Protein AF-A0AAE4U916-F1 (afdb_monomer_lite)

Radius of gyration: 20.16 Å; chains: 1; bounding box: 39×17×61 Å

Structure (mmCIF, N/CA/C/O backbone):
data_AF-A0AAE4U916-F1
#
_entry.id   AF-A0AAE4U916-F1
#
loop_
_atom_site.group_PDB
_atom_site.id
_atom_site.type_symbol
_atom_site.label_atom_id
_atom_site.label_alt_id
_atom_site.label_comp_id
_atom_site.label_asym_id
_atom_site.label_entity_id
_atom_site.label_seq_id
_atom_site.pdbx_PDB_ins_code
_atom_site.Cartn_x
_atom_site.Cartn_y
_atom_site.Cartn_z
_atom_site.occupancy
_atom_site.B_iso_or_equiv
_atom_site.auth_seq_id
_atom_site.auth_comp_id
_atom_site.auth_asym_id
_atom_site.auth_atom_id
_atom_site.pdbx_PDB_model_num
ATOM 1 N N . MET A 1 1 ? -17.317 1.126 18.613 1.00 53.72 1 MET A N 1
ATOM 2 C CA . MET A 1 1 ? -17.119 0.106 17.562 1.00 53.72 1 MET A CA 1
ATOM 3 C C . MET A 1 1 ? -15.778 0.392 16.918 1.00 53.72 1 MET A C 1
ATOM 5 O O . MET A 1 1 ? -15.600 1.500 16.425 1.00 53.72 1 MET A O 1
ATOM 9 N N . VAL A 1 2 ? -14.811 -0.517 17.022 1.00 63.91 2 VAL A N 1
ATOM 10 C CA . VAL A 1 2 ? -13.482 -0.272 16.454 1.00 63.91 2 VAL A CA 1
ATOM 11 C C . VAL A 1 2 ? -13.532 -0.624 14.974 1.00 63.91 2 VAL A C 1
ATOM 13 O O . VAL A 1 2 ? -13.892 -1.744 14.616 1.00 63.91 2 VAL A O 1
ATOM 16 N N . LYS A 1 3 ? -13.274 0.356 14.105 1.00 79.19 3 LYS A N 1
ATOM 17 C CA . LYS A 1 3 ? -13.317 0.151 12.657 1.00 79.19 3 LYS A CA 1
ATOM 18 C C . LYS A 1 3 ? -12.032 -0.559 12.246 1.00 79.19 3 LYS A C 1
ATOM 20 O O . LYS A 1 3 ? -10.978 0.068 12.172 1.00 79.19 3 LYS A O 1
ATOM 25 N N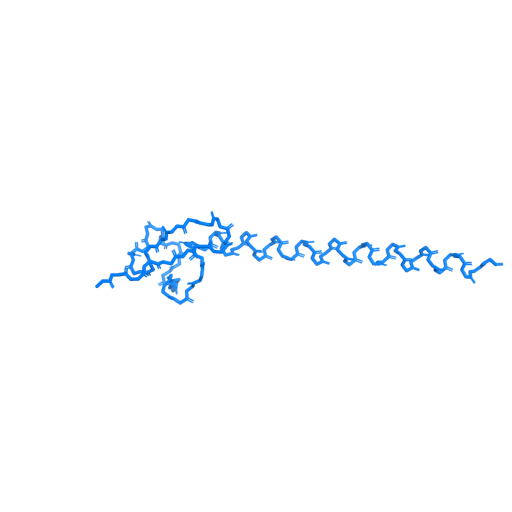 . THR A 1 4 ? -12.126 -1.866 12.036 1.00 85.62 4 THR A N 1
ATOM 26 C CA . THR A 1 4 ? -11.020 -2.660 11.509 1.00 85.62 4 THR A CA 1
ATOM 27 C C . THR A 1 4 ? -10.682 -2.214 10.085 1.00 85.62 4 THR A C 1
ATOM 29 O O . THR A 1 4 ? -11.538 -1.730 9.338 1.00 85.62 4 THR A O 1
ATOM 32 N N . LYS A 1 5 ? -9.406 -2.335 9.724 1.00 88.12 5 LYS A N 1
ATOM 33 C CA . LYS A 1 5 ? -8.867 -2.025 8.396 1.00 88.12 5 LYS A CA 1
ATOM 34 C C . LYS A 1 5 ? -8.286 -3.291 7.776 1.00 88.12 5 LYS A C 1
ATOM 36 O O . LYS A 1 5 ? -7.893 -4.204 8.492 1.00 88.12 5 LYS A O 1
ATOM 41 N N . THR A 1 6 ? -8.198 -3.329 6.452 1.00 90.75 6 THR A N 1
ATOM 42 C CA . THR A 1 6 ? -7.563 -4.429 5.713 1.00 90.75 6 THR A CA 1
ATOM 43 C C . THR A 1 6 ? -6.218 -3.955 5.183 1.00 90.75 6 THR A C 1
ATOM 45 O O . THR A 1 6 ? -6.150 -2.903 4.550 1.00 90.75 6 THR A O 1
ATOM 48 N N . CYS A 1 7 ? -5.152 -4.703 5.465 1.00 90.50 7 CYS A N 1
ATOM 49 C CA . CYS A 1 7 ? -3.805 -4.373 5.010 1.00 90.50 7 CYS A CA 1
ATOM 50 C C . CYS A 1 7 ? -3.698 -4.516 3.488 1.00 90.50 7 CYS A C 1
ATOM 52 O O . CYS A 1 7 ? -4.025 -5.574 2.952 1.00 90.50 7 CYS A O 1
ATOM 54 N N . VAL A 1 8 ? -3.191 -3.489 2.799 1.00 90.06 8 VAL A N 1
ATOM 55 C CA . VAL A 1 8 ? -3.046 -3.530 1.331 1.00 90.06 8 VAL A CA 1
ATOM 56 C C . VAL A 1 8 ? -1.956 -4.505 0.864 1.00 90.06 8 VAL A C 1
ATOM 58 O O . VAL A 1 8 ? -2.040 -5.028 -0.240 1.00 90.06 8 VAL A O 1
ATOM 61 N N . HIS A 1 9 ? -0.950 -4.779 1.705 1.00 90.44 9 HIS A N 1
ATOM 62 C CA . HIS A 1 9 ? 0.145 -5.687 1.358 1.00 90.44 9 HIS A CA 1
ATOM 63 C C . HIS A 1 9 ? -0.233 -7.162 1.550 1.00 90.44 9 HIS A C 1
ATOM 65 O O . HIS A 1 9 ? -0.045 -7.967 0.646 1.00 90.44 9 HIS A O 1
ATOM 71 N N . CYS A 1 10 ? -0.764 -7.529 2.725 1.00 88.94 10 CYS A N 1
ATOM 72 C CA . CYS A 1 10 ? -0.995 -8.932 3.097 1.00 88.94 10 CYS A CA 1
ATOM 73 C C . CYS A 1 10 ? -2.474 -9.351 3.138 1.00 88.94 10 CYS A C 1
ATOM 75 O O . CYS A 1 10 ? -2.768 -10.521 3.363 1.00 88.94 10 CYS A O 1
ATOM 77 N N . GLY A 1 11 ? -3.417 -8.417 2.975 1.00 90.44 11 GLY A N 1
ATOM 78 C CA . GLY A 1 11 ? -4.857 -8.699 2.994 1.00 90.44 11 GLY A CA 1
ATOM 79 C C . GLY A 1 11 ? -5.442 -9.028 4.373 1.00 90.44 11 GLY A C 1
ATOM 80 O O . GLY A 1 11 ? -6.648 -9.234 4.490 1.00 90.44 11 GLY A O 1
ATOM 81 N N . HIS A 1 12 ? -4.630 -9.062 5.431 1.00 90.25 12 HIS A N 1
ATOM 82 C CA . HIS A 1 12 ? -5.111 -9.334 6.783 1.00 90.25 12 HIS A CA 1
ATOM 83 C C . HIS A 1 12 ? -5.892 -8.146 7.361 1.00 90.25 12 HIS A C 1
ATOM 85 O O . HIS A 1 12 ? -5.513 -6.982 7.191 1.00 90.25 12 HIS A O 1
ATOM 91 N N . THR A 1 13 ? -6.971 -8.444 8.083 1.00 90.50 13 THR A N 1
ATOM 92 C CA . THR A 1 13 ? -7.767 -7.454 8.810 1.00 90.50 13 THR A CA 1
ATOM 93 C C . THR A 1 13 ? -7.144 -7.160 10.170 1.00 90.50 13 THR A C 1
ATOM 95 O O . THR A 1 13 ? -7.011 -8.060 10.990 1.00 90.50 13 THR A O 1
ATOM 98 N N . PHE A 1 14 ? -6.811 -5.900 10.437 1.00 84.56 14 PHE A N 1
ATOM 99 C CA . PHE A 1 14 ? -6.181 -5.461 11.679 1.00 84.56 14 PHE A CA 1
ATOM 100 C C . PHE A 1 14 ? -6.979 -4.344 12.357 1.00 84.56 14 PHE A C 1
ATOM 102 O O . PHE A 1 14 ? -7.743 -3.610 11.722 1.00 84.56 14 PHE A O 1
ATOM 109 N N . ASP A 1 15 ? -6.800 -4.222 13.670 1.00 85.56 15 ASP A N 1
ATOM 110 C CA . ASP A 1 15 ? -7.327 -3.107 14.445 1.00 85.56 15 ASP A CA 1
ATOM 111 C C . ASP A 1 15 ? -6.298 -1.959 14.448 1.00 85.56 15 ASP A C 1
ATOM 113 O O . ASP A 1 15 ? -5.213 -2.118 15.009 1.00 85.56 15 ASP A O 1
ATOM 117 N N . PRO A 1 16 ? -6.611 -0.800 13.841 1.00 78.06 16 PRO A N 1
ATOM 118 C CA . PRO A 1 16 ? -5.697 0.339 13.803 1.00 78.06 16 PRO A CA 1
ATOM 119 C C . PRO A 1 16 ? -5.476 1.030 15.157 1.00 78.06 16 PRO A C 1
ATOM 121 O O . PRO A 1 16 ? -4.541 1.817 15.293 1.00 78.06 16 PRO A O 1
ATOM 124 N N . ASN A 1 17 ? -6.355 0.790 16.129 1.00 76.94 17 ASN A N 1
ATOM 125 C CA . ASN A 1 17 ? -6.257 1.315 17.489 1.00 76.94 17 ASN A CA 1
ATOM 126 C C . ASN A 1 17 ? -5.701 0.269 18.459 1.00 76.94 17 ASN A C 1
ATOM 128 O O . ASN A 1 17 ? -5.474 0.585 19.630 1.00 76.94 17 ASN A O 1
ATOM 132 N N . ALA A 1 18 ? -5.487 -0.972 18.004 1.00 73.12 18 ALA A N 1
ATOM 133 C CA . ALA A 1 18 ? -4.793 -1.953 18.812 1.00 73.12 18 ALA A CA 1
ATOM 134 C C . ALA A 1 18 ? -3.368 -1.461 19.051 1.00 73.12 18 ALA A C 1
ATOM 136 O O . ALA A 1 18 ? -2.635 -1.108 18.127 1.00 73.12 18 ALA A O 1
ATOM 137 N N . ARG A 1 19 ? -3.000 -1.422 20.332 1.00 61.94 19 ARG A N 1
ATOM 138 C CA . ARG A 1 19 ? -1.679 -0.999 20.781 1.00 61.94 19 ARG A CA 1
ATOM 139 C C . ARG A 1 19 ? -0.610 -1.801 20.016 1.00 61.94 19 ARG A C 1
ATOM 141 O O . ARG A 1 19 ? -0.719 -3.032 19.996 1.00 61.94 19 ARG A O 1
ATOM 148 N N . PRO A 1 20 ? 0.394 -1.147 19.402 1.00 60.91 20 PRO A N 1
ATOM 149 C CA . PRO A 1 20 ? 1.450 -1.843 18.680 1.00 60.91 20 PRO A CA 1
ATOM 150 C C . PRO A 1 20 ? 2.100 -2.884 19.595 1.00 60.91 20 PRO A C 1
ATOM 152 O O . PRO A 1 20 ? 2.535 -2.563 20.702 1.00 60.91 20 PRO A O 1
ATOM 155 N N . ARG A 1 21 ? 2.101 -4.150 19.162 1.00 56.56 21 ARG A N 1
ATOM 156 C CA . ARG A 1 21 ? 2.783 -5.247 19.873 1.00 56.56 21 ARG A CA 1
ATOM 157 C C . ARG A 1 21 ? 4.300 -5.174 19.707 1.00 56.56 21 ARG A C 1
ATOM 159 O O . ARG A 1 21 ? 5.016 -5.743 20.522 1.00 56.56 21 ARG A O 1
ATOM 166 N N . ASP A 1 22 ? 4.744 -4.473 18.670 1.00 57.75 22 ASP A N 1
ATOM 167 C CA . ASP A 1 22 ? 6.131 -4.306 18.271 1.00 57.75 22 ASP A CA 1
ATOM 168 C C . ASP A 1 22 ? 6.486 -2.816 18.390 1.00 57.75 22 ASP A C 1
ATOM 170 O O . ASP A 1 22 ? 5.866 -1.964 17.755 1.00 57.75 22 ASP A O 1
ATOM 174 N N . LEU A 1 23 ? 7.385 -2.505 19.324 1.00 53.38 23 LEU A N 1
ATOM 175 C CA . LEU A 1 23 ? 7.721 -1.153 19.790 1.00 53.38 23 LEU A CA 1
ATOM 176 C C . LEU A 1 23 ? 8.921 -0.550 19.041 1.00 53.38 23 LEU A C 1
ATOM 178 O O . LEU A 1 23 ? 9.588 0.331 19.579 1.00 53.38 23 LEU A O 1
ATOM 182 N N . SER A 1 24 ? 9.239 -1.025 17.835 1.00 60.00 24 SER A N 1
ATOM 183 C CA . SER A 1 24 ? 10.411 -0.525 17.105 1.00 60.00 24 SER A CA 1
ATOM 184 C C . SER A 1 24 ? 10.275 0.929 16.655 1.00 60.00 24 SER A C 1
ATOM 186 O O . SER A 1 24 ? 11.292 1.602 16.518 1.00 60.00 24 SER A O 1
ATOM 188 N N . ASP A 1 25 ? 9.048 1.427 16.487 1.00 61.81 25 ASP A N 1
ATOM 189 C CA . ASP A 1 25 ? 8.785 2.817 16.126 1.00 61.81 25 ASP A CA 1
ATOM 190 C C . ASP A 1 25 ? 7.643 3.391 16.995 1.00 61.81 25 ASP A C 1
ATOM 192 O O . ASP A 1 25 ? 6.490 2.966 16.858 1.00 61.81 25 ASP A O 1
ATOM 196 N N . PRO A 1 26 ? 7.945 4.311 17.932 1.00 66.56 26 PRO A N 1
ATOM 197 C CA . PRO A 1 26 ? 6.945 4.926 18.804 1.00 66.56 26 PRO A CA 1
ATOM 198 C C . PRO A 1 26 ? 6.047 5.948 18.084 1.00 66.56 26 PRO A C 1
ATOM 200 O O . PRO A 1 26 ? 4.983 6.278 18.612 1.00 66.56 26 PRO A O 1
ATOM 203 N N . ASP A 1 27 ? 6.444 6.421 16.902 1.00 71.75 27 ASP A N 1
ATOM 204 C CA . ASP A 1 27 ? 5.703 7.364 16.059 1.00 71.75 27 ASP A CA 1
ATOM 205 C C . ASP A 1 27 ? 4.868 6.650 14.981 1.00 71.75 27 ASP A C 1
ATOM 207 O O . ASP A 1 27 ? 4.030 7.268 14.315 1.00 71.75 27 ASP A O 1
ATOM 211 N N . TRP A 1 28 ? 5.032 5.333 14.818 1.00 73.56 28 TRP A N 1
ATOM 212 C CA . TRP A 1 28 ? 4.209 4.548 13.909 1.00 73.56 28 TRP A CA 1
ATOM 213 C C . TRP A 1 28 ? 2.755 4.511 14.389 1.00 73.56 28 TRP A C 1
ATOM 215 O O . TRP A 1 28 ? 2.411 3.887 15.394 1.00 73.56 28 TRP A O 1
ATOM 225 N N . LEU A 1 29 ? 1.873 5.154 13.617 1.00 73.62 29 LEU A N 1
ATOM 226 C CA . LEU A 1 29 ? 0.437 5.238 13.882 1.00 73.62 29 LEU A CA 1
ATOM 227 C C . LEU A 1 29 ? -0.352 4.349 12.901 1.00 73.62 29 LEU A C 1
ATOM 229 O O . LEU A 1 29 ? -0.683 4.795 11.795 1.00 73.62 29 LEU A O 1
ATOM 233 N N . PRO A 1 30 ? -0.765 3.123 13.294 1.00 72.00 30 PRO A N 1
ATOM 234 C CA . PRO A 1 30 ? -1.569 2.244 12.439 1.00 72.00 30 PRO A CA 1
ATOM 235 C C . PRO A 1 30 ? -2.913 2.877 12.042 1.00 72.00 30 PRO A C 1
ATOM 237 O O . PRO A 1 30 ? -3.444 2.609 10.965 1.00 72.00 30 PRO A O 1
ATOM 240 N N . ALA A 1 31 ? -3.443 3.782 12.872 1.00 73.69 31 ALA A N 1
ATOM 241 C CA . ALA A 1 31 ? -4.623 4.590 12.569 1.00 73.69 31 ALA A CA 1
ATOM 242 C C . ALA A 1 31 ? -4.470 5.457 11.313 1.00 73.69 31 ALA A C 1
ATOM 244 O O . ALA A 1 31 ? -5.408 5.522 10.508 1.00 73.69 31 ALA A O 1
ATOM 245 N N . ALA A 1 32 ? -3.293 6.044 11.100 1.00 77.56 32 ALA A N 1
ATOM 246 C CA . ALA A 1 32 ? -2.975 6.837 9.915 1.00 77.56 32 ALA A CA 1
ATOM 247 C C . ALA A 1 32 ? -2.502 5.979 8.724 1.00 77.56 32 ALA A C 1
ATOM 249 O O . ALA A 1 32 ? -2.399 6.483 7.610 1.00 77.56 32 ALA A O 1
ATOM 250 N N . SER A 1 33 ? -2.260 4.682 8.935 1.00 80.56 33 SER A N 1
ATOM 251 C CA . SER A 1 33 ? -1.697 3.775 7.932 1.00 80.56 33 SER A CA 1
ATOM 252 C C . SER A 1 33 ? -2.756 2.898 7.245 1.00 80.56 33 SER A C 1
ATOM 254 O O . SER A 1 33 ? -3.884 2.723 7.728 1.00 80.56 33 SER A O 1
ATOM 256 N N . ILE A 1 34 ? -2.388 2.342 6.089 1.00 88.38 34 ILE A N 1
ATOM 257 C CA . ILE A 1 34 ? -3.120 1.277 5.373 1.00 88.38 34 ILE A CA 1
ATOM 258 C C . ILE A 1 34 ? -2.429 -0.090 5.508 1.00 88.38 34 ILE A C 1
ATOM 260 O O . ILE A 1 34 ? -2.887 -1.079 4.933 1.00 88.38 34 ILE A O 1
ATOM 264 N N . TYR A 1 35 ? -1.331 -0.149 6.265 1.00 87.19 35 TYR A N 1
ATOM 265 C CA . TYR A 1 35 ? -0.545 -1.351 6.518 1.00 87.19 35 TYR A CA 1
ATOM 266 C C . TYR A 1 35 ? -0.718 -1.793 7.971 1.00 87.19 35 TYR A C 1
ATOM 268 O O . TYR A 1 35 ? -0.807 -0.961 8.874 1.00 87.19 35 TYR A O 1
ATOM 276 N N . CYS A 1 36 ? -0.730 -3.105 8.211 1.00 85.38 36 CYS A N 1
ATOM 277 C CA . CYS A 1 36 ? -0.830 -3.649 9.567 1.00 85.38 36 CYS A CA 1
ATOM 278 C C . CYS A 1 36 ? 0.469 -3.514 10.381 1.00 85.38 36 CYS A C 1
ATOM 280 O O . CYS A 1 36 ? 0.440 -3.660 11.598 1.00 85.38 36 CYS A O 1
ATOM 282 N N . SER A 1 37 ? 1.605 -3.265 9.725 1.00 82.38 37 SER A N 1
ATOM 283 C CA . SER A 1 37 ? 2.924 -3.123 10.346 1.00 82.38 37 SER A CA 1
ATOM 284 C C . SER A 1 37 ? 3.863 -2.304 9.461 1.00 82.38 37 SER A C 1
ATOM 286 O O . SER A 1 37 ? 3.613 -2.161 8.259 1.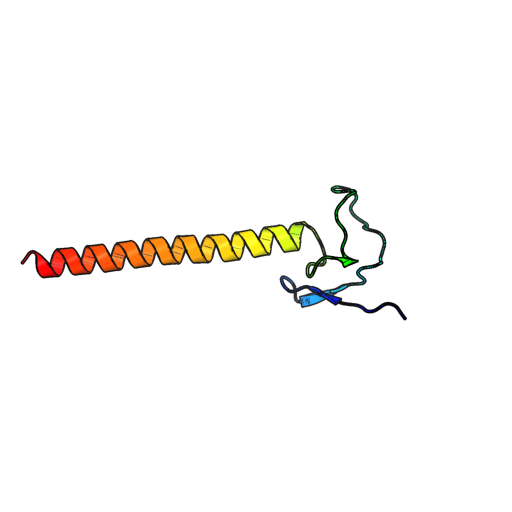00 82.38 37 SER A O 1
ATOM 288 N N . HIS A 1 38 ? 4.956 -1.814 10.053 1.00 83.31 38 HIS A N 1
ATOM 289 C CA . HIS A 1 38 ? 6.041 -1.164 9.316 1.00 83.31 38 HIS A CA 1
ATOM 290 C C . HIS A 1 38 ? 6.636 -2.111 8.261 1.00 83.31 38 HIS A C 1
ATOM 292 O O . HIS A 1 38 ? 6.771 -1.735 7.105 1.00 83.31 38 HIS A O 1
ATOM 298 N N . GLU A 1 39 ? 6.835 -3.391 8.603 1.00 85.50 39 GLU A N 1
ATOM 299 C CA . GLU A 1 39 ? 7.329 -4.404 7.656 1.00 85.50 39 GLU A CA 1
ATOM 300 C C . GLU A 1 39 ? 6.440 -4.529 6.405 1.00 85.50 39 GLU A C 1
ATOM 302 O O . GLU A 1 39 ? 6.942 -4.594 5.285 1.00 85.50 39 GLU A O 1
ATOM 307 N N . CYS A 1 40 ? 5.112 -4.535 6.566 1.00 88.12 40 CYS A N 1
ATOM 308 C CA . CYS A 1 40 ? 4.199 -4.586 5.420 1.00 88.12 40 CYS A CA 1
ATOM 309 C C . CYS A 1 40 ? 4.279 -3.323 4.555 1.00 88.12 40 CYS A C 1
ATOM 311 O O . CYS A 1 40 ? 4.107 -3.416 3.341 1.00 88.12 40 CYS A O 1
ATOM 313 N N . SER A 1 41 ? 4.539 -2.164 5.164 1.00 86.44 41 SER A N 1
ATOM 314 C CA . SER A 1 41 ? 4.802 -0.926 4.429 1.00 86.44 41 SER A CA 1
ATOM 315 C C . SER A 1 41 ? 6.101 -1.040 3.640 1.00 86.44 41 SER A C 1
ATOM 317 O O . SER A 1 41 ? 6.096 -0.832 2.427 1.00 86.44 41 SER A O 1
ATOM 319 N N . ASP A 1 42 ? 7.194 -1.432 4.291 1.00 86.56 42 ASP A N 1
ATOM 320 C CA . ASP A 1 42 ? 8.513 -1.524 3.663 1.00 86.56 42 ASP A CA 1
ATOM 321 C C . ASP A 1 42 ? 8.507 -2.517 2.504 1.00 86.56 42 ASP A C 1
ATOM 323 O O . ASP A 1 42 ? 8.906 -2.178 1.391 1.00 86.56 42 ASP A O 1
ATOM 327 N N . ARG A 1 43 ? 7.967 -3.722 2.716 1.00 88.19 43 ARG A N 1
ATOM 328 C CA . ARG A 1 43 ? 7.890 -4.754 1.672 1.00 88.19 43 ARG A CA 1
ATOM 329 C C . ARG A 1 43 ? 7.059 -4.305 0.477 1.00 88.19 43 ARG A C 1
ATOM 331 O O . ARG A 1 43 ? 7.452 -4.579 -0.653 1.00 88.19 43 ARG A O 1
ATOM 338 N N . PHE A 1 44 ? 5.951 -3.602 0.704 1.00 87.44 44 PHE A N 1
ATOM 339 C CA . PHE A 1 44 ? 5.115 -3.084 -0.377 1.00 87.44 44 PHE A CA 1
ATOM 340 C C . PHE A 1 44 ? 5.823 -1.987 -1.184 1.00 87.44 44 PHE A C 1
ATOM 342 O O . PHE A 1 44 ? 5.814 -2.028 -2.413 1.00 87.44 44 PHE A O 1
ATOM 349 N N . HIS A 1 45 ? 6.493 -1.038 -0.524 1.00 84.94 45 HIS A N 1
ATOM 350 C CA . HIS A 1 45 ? 7.246 0.008 -1.225 1.00 84.94 45 HIS A CA 1
ATOM 351 C C . HIS A 1 45 ? 8.492 -0.546 -1.932 1.00 84.94 45 HIS A C 1
ATOM 353 O O . HIS A 1 45 ? 8.814 -0.097 -3.033 1.00 84.94 45 HIS A O 1
ATOM 359 N N . CYS A 1 46 ? 9.165 -1.546 -1.354 1.00 84.31 46 CYS A N 1
ATOM 360 C CA . CYS A 1 46 ? 10.259 -2.257 -2.013 1.00 84.31 46 CYS A CA 1
ATOM 361 C C . CYS A 1 46 ? 9.784 -3.015 -3.259 1.00 84.31 46 CYS A C 1
ATOM 363 O O . CYS A 1 46 ? 10.439 -2.937 -4.296 1.00 84.31 46 CYS A O 1
ATOM 365 N N . ASP A 1 47 ? 8.648 -3.711 -3.182 1.00 80.38 47 ASP A N 1
ATOM 366 C CA . ASP A 1 47 ? 8.057 -4.430 -4.316 1.00 80.38 47 ASP A CA 1
ATOM 367 C C . ASP A 1 47 ? 7.701 -3.474 -5.469 1.00 80.38 47 ASP A C 1
ATOM 369 O O . ASP A 1 47 ? 8.173 -3.645 -6.597 1.00 80.38 47 ASP A O 1
ATOM 373 N N . ILE A 1 48 ? 7.000 -2.375 -5.164 1.00 77.25 48 ILE A N 1
ATOM 374 C CA . ILE A 1 48 ? 6.687 -1.324 -6.146 1.00 77.25 48 ILE A CA 1
ATOM 375 C C . ILE A 1 48 ? 7.965 -0.707 -6.733 1.00 77.25 48 ILE A C 1
ATOM 377 O O . ILE A 1 48 ? 8.063 -0.498 -7.947 1.00 77.25 48 ILE A O 1
ATOM 381 N N . GLY A 1 49 ? 8.968 -0.432 -5.897 1.00 70.00 49 GLY A N 1
ATOM 382 C CA . GLY A 1 49 ? 10.262 0.087 -6.342 1.00 70.00 49 GLY A CA 1
ATOM 383 C C . GLY A 1 49 ? 10.987 -0.875 -7.292 1.00 70.00 49 GLY A C 1
ATOM 384 O O . GLY A 1 49 ? 11.573 -0.448 -8.294 1.00 70.00 49 GLY A O 1
ATOM 385 N N . HIS A 1 50 ? 10.898 -2.181 -7.039 1.00 67.25 50 HIS A N 1
ATOM 386 C CA . HIS A 1 50 ? 11.469 -3.207 -7.907 1.00 67.25 50 HIS A CA 1
ATOM 387 C C . HIS A 1 50 ? 10.760 -3.289 -9.258 1.00 67.25 50 HIS A C 1
ATOM 389 O O . HIS A 1 50 ? 11.457 -3.362 -10.278 1.00 67.25 50 HIS A O 1
ATOM 395 N N . CYS A 1 51 ? 9.430 -3.183 -9.303 1.00 60.94 51 CYS A N 1
ATOM 396 C CA . CYS A 1 51 ? 8.682 -3.124 -10.562 1.00 60.94 51 CYS A CA 1
ATOM 397 C C . CYS A 1 51 ? 9.142 -1.953 -11.445 1.00 60.94 51 CYS A C 1
ATOM 399 O O . CYS A 1 51 ? 9.377 -2.137 -12.642 1.00 60.94 51 CYS A O 1
ATOM 401 N N . CYS A 1 52 ? 9.370 -0.776 -10.857 1.00 61.94 52 CYS A N 1
ATOM 402 C CA . CYS A 1 52 ? 9.906 0.382 -11.578 1.00 61.94 52 CYS A CA 1
ATOM 403 C C . CYS A 1 52 ? 11.323 0.129 -12.121 1.00 61.94 52 CYS A C 1
ATOM 405 O O . CYS 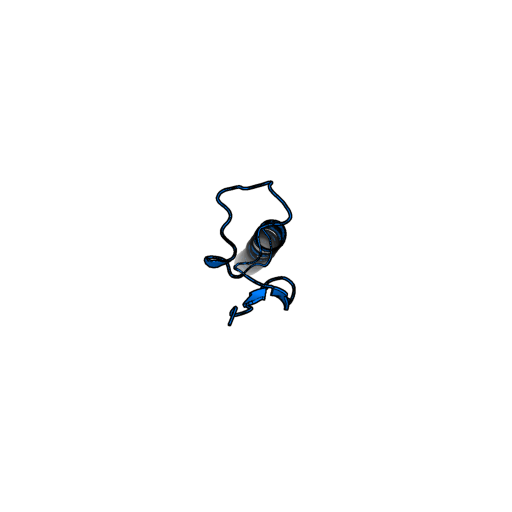A 1 52 ? 11.622 0.487 -13.262 1.00 61.94 52 CYS A O 1
ATOM 407 N N . SER A 1 53 ? 12.189 -0.532 -11.345 1.00 62.31 53 SER A N 1
ATOM 408 C CA . SER A 1 53 ? 13.555 -0.858 -11.779 1.00 62.31 53 SER A CA 1
ATOM 409 C C . SER A 1 53 ? 13.596 -1.900 -12.910 1.00 62.31 53 SER A C 1
ATOM 411 O O . SER A 1 53 ? 14.396 -1.777 -13.841 1.00 62.31 53 SER A O 1
ATOM 413 N N . ALA A 1 54 ? 12.714 -2.904 -12.866 1.00 69.25 54 ALA A N 1
ATOM 414 C CA . ALA A 1 54 ? 12.590 -3.927 -13.901 1.00 69.25 54 ALA A CA 1
ATOM 415 C C . ALA A 1 54 ? 12.048 -3.320 -15.200 1.00 69.25 54 ALA A C 1
ATOM 417 O O . ALA A 1 54 ? 12.630 -3.516 -16.267 1.00 69.25 54 ALA A O 1
ATOM 418 N N . HIS A 1 55 ? 11.009 -2.490 -15.091 1.00 70.69 55 HIS A N 1
ATOM 419 C CA . HIS A 1 55 ? 10.448 -1.757 -16.219 1.00 70.69 55 HIS A CA 1
ATOM 420 C C . HIS A 1 55 ? 11.472 -0.805 -16.861 1.00 70.69 55 HIS A C 1
ATOM 422 O O . HIS A 1 55 ? 11.577 -0.747 -18.084 1.00 70.69 55 HIS A O 1
ATOM 428 N N . ALA A 1 56 ? 12.284 -0.100 -16.063 1.00 72.06 56 ALA A N 1
ATOM 429 C CA . ALA A 1 56 ? 13.344 0.766 -16.581 1.00 72.06 56 ALA A CA 1
ATOM 430 C C . ALA A 1 56 ? 14.403 -0.017 -17.380 1.00 72.06 56 ALA A C 1
ATOM 432 O O . ALA A 1 56 ? 14.812 0.419 -18.457 1.00 72.06 56 ALA A O 1
ATOM 433 N N . LYS A 1 57 ? 14.811 -1.197 -16.894 1.00 78.38 57 LYS A N 1
ATOM 434 C CA . LYS A 1 57 ? 15.754 -2.078 -17.603 1.00 78.38 57 LYS A CA 1
ATOM 435 C C . LYS A 1 57 ? 15.156 -2.632 -18.896 1.00 78.38 57 LYS A C 1
ATOM 437 O O . LYS A 1 57 ? 15.837 -2.654 -19.920 1.00 78.38 57 LYS A O 1
ATOM 442 N N . GLU A 1 58 ? 13.897 -3.055 -18.870 1.00 81.19 58 GLU A N 1
ATOM 443 C CA . GLU A 1 58 ? 13.198 -3.548 -20.060 1.00 81.19 58 GLU A CA 1
ATOM 444 C C . GLU A 1 58 ? 13.033 -2.449 -21.116 1.00 81.19 58 GLU A C 1
ATOM 446 O O . GLU A 1 58 ? 13.338 -2.664 -22.293 1.00 81.19 58 GLU A O 1
ATOM 451 N N . LYS A 1 59 ? 12.657 -1.2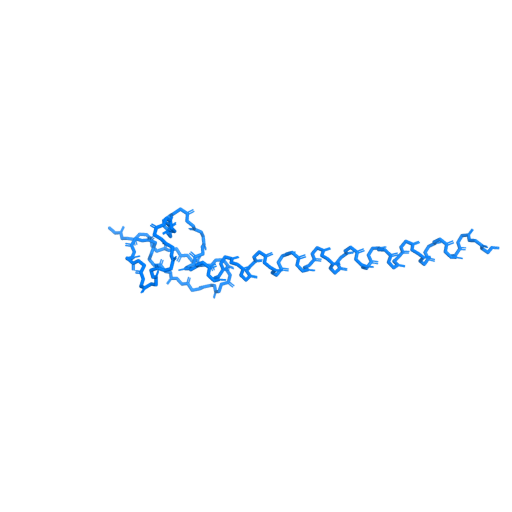39 -20.687 1.00 81.25 59 LYS A N 1
ATOM 452 C CA . LYS A 1 59 ? 12.596 -0.062 -21.555 1.00 81.25 59 LYS A CA 1
ATOM 453 C C . LYS A 1 59 ? 13.950 0.209 -22.217 1.00 81.25 59 LYS A C 1
ATOM 455 O O . LYS A 1 59 ? 14.002 0.318 -23.440 1.00 81.25 59 LYS A O 1
ATOM 460 N N . ALA A 1 60 ? 15.036 0.223 -21.442 1.00 81.94 60 ALA A N 1
ATOM 461 C CA . ALA A 1 60 ? 16.384 0.440 -21.968 1.00 81.94 60 ALA A CA 1
ATOM 462 C C . ALA A 1 60 ? 16.795 -0.634 -22.993 1.00 81.94 60 ALA A C 1
ATOM 464 O O . ALA A 1 60 ? 17.367 -0.312 -24.034 1.00 81.94 60 ALA A O 1
ATOM 465 N N . ARG A 1 61 ? 16.457 -1.911 -22.750 1.00 85.12 61 ARG A N 1
ATOM 466 C CA . ARG A 1 61 ? 16.701 -2.993 -23.722 1.00 85.12 61 ARG A CA 1
ATOM 467 C C . ARG A 1 61 ? 15.934 -2.776 -25.023 1.00 85.12 61 ARG A C 1
ATOM 469 O O . ARG A 1 61 ? 16.494 -2.985 -26.098 1.00 85.12 61 ARG A O 1
ATOM 476 N N . ARG A 1 62 ? 14.668 -2.360 -24.938 1.00 85.75 62 ARG A N 1
ATOM 477 C CA . ARG A 1 62 ? 13.830 -2.093 -26.113 1.00 85.75 62 ARG A CA 1
ATOM 478 C C . ARG A 1 62 ? 14.361 -0.915 -26.930 1.00 85.75 62 ARG A C 1
ATOM 480 O O . ARG A 1 62 ? 14.439 -1.021 -28.149 1.00 85.75 62 ARG A O 1
ATOM 487 N N . GLU A 1 63 ? 14.754 0.170 -26.270 1.00 89.00 63 GLU A N 1
ATOM 488 C CA . GLU A 1 63 ? 15.339 1.346 -26.925 1.00 89.00 63 GLU A CA 1
ATOM 489 C C . GLU A 1 63 ? 16.673 1.003 -27.606 1.00 89.00 63 GLU A C 1
ATOM 491 O O . GLU A 1 63 ? 16.876 1.362 -28.765 1.00 89.00 63 GLU A O 1
ATOM 496 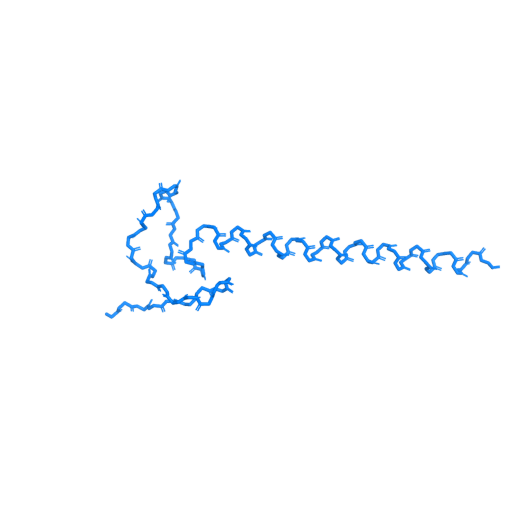N N . ALA A 1 64 ? 17.537 0.220 -26.951 1.00 83.88 64 ALA A N 1
ATOM 497 C CA . ALA A 1 64 ? 18.785 -0.260 -27.548 1.00 83.88 64 ALA A CA 1
ATOM 498 C C . ALA A 1 64 ? 18.546 -1.144 -28.787 1.00 83.88 64 ALA A C 1
ATOM 500 O O . ALA A 1 64 ? 19.231 -0.999 -29.799 1.00 83.88 64 ALA A O 1
ATOM 501 N N . ALA A 1 65 ? 17.544 -2.028 -28.740 1.00 84.62 65 ALA A N 1
ATOM 502 C CA . ALA A 1 65 ? 17.173 -2.866 -29.878 1.00 84.62 65 ALA A CA 1
ATOM 503 C C . ALA A 1 65 ? 16.593 -2.054 -31.050 1.00 84.62 65 ALA A C 1
ATOM 505 O O . ALA A 1 65 ? 16.846 -2.392 -32.205 1.00 84.62 65 ALA A O 1
ATOM 506 N N . MET A 1 66 ? 15.828 -0.989 -30.783 1.00 83.44 66 MET A N 1
ATOM 507 C CA . MET A 1 66 ? 15.347 -0.072 -31.827 1.00 83.44 66 MET A CA 1
ATOM 508 C C . MET A 1 66 ? 16.497 0.718 -32.460 1.00 83.44 66 MET A C 1
ATOM 510 O O . MET A 1 66 ? 16.570 0.810 -33.683 1.00 83.44 66 MET A O 1
ATOM 514 N N . ALA A 1 67 ? 17.426 1.231 -31.648 1.00 84.50 67 ALA A N 1
ATOM 515 C CA . ALA A 1 67 ? 18.594 1.956 -32.144 1.00 84.50 67 ALA A CA 1
ATOM 516 C C . ALA A 1 67 ? 19.483 1.080 -33.046 1.00 84.50 67 ALA A C 1
ATOM 518 O O . ALA A 1 67 ? 19.943 1.546 -34.083 1.00 84.50 67 ALA A O 1
ATOM 519 N N . ALA A 1 68 ? 19.666 -0.198 -32.698 1.00 79.75 68 ALA A N 1
ATOM 520 C CA . ALA A 1 68 ? 20.421 -1.147 -33.518 1.00 79.75 68 ALA A CA 1
ATOM 521 C C . ALA A 1 68 ? 19.753 -1.435 -34.878 1.00 79.75 68 ALA A C 1
ATOM 523 O O . ALA A 1 68 ? 20.446 -1.582 -35.880 1.00 79.75 68 ALA A O 1
ATOM 524 N N . GLN A 1 69 ? 18.418 -1.474 -34.930 1.00 76.88 69 GLN A N 1
ATOM 525 C CA . GLN A 1 69 ? 17.663 -1.680 -36.175 1.00 76.88 69 GLN A CA 1
ATOM 526 C C . GLN A 1 69 ? 17.693 -0.460 -37.103 1.00 76.88 69 GLN A C 1
ATOM 528 O O . GLN A 1 69 ? 17.631 -0.620 -38.314 1.00 76.88 69 GLN A O 1
ATOM 533 N N . HIS A 1 70 ? 17.789 0.751 -36.550 1.00 69.69 70 HIS A N 1
ATOM 534 C CA . HIS A 1 70 ? 17.853 1.997 -37.324 1.00 69.69 70 HIS A CA 1
ATOM 535 C C . HIS A 1 70 ? 19.276 2.366 -37.785 1.00 69.69 70 HIS A C 1
ATOM 537 O O . HIS A 1 70 ? 19.444 3.351 -38.498 1.00 69.69 70 HIS A O 1
ATOM 543 N N . ALA A 1 71 ? 20.297 1.619 -37.354 1.00 59.59 71 ALA A N 1
ATOM 544 C CA . ALA A 1 71 ? 21.700 1.836 -37.716 1.00 59.59 71 ALA A CA 1
ATOM 545 C C . ALA A 1 71 ? 22.192 0.921 -38.859 1.00 59.59 71 ALA A C 1
ATOM 547 O O . ALA A 1 71 ? 23.388 0.914 -39.150 1.00 59.59 71 ALA A O 1
ATOM 548 N N . THR A 1 72 ? 21.291 0.141 -39.470 1.00 53.62 72 THR A N 1
ATOM 549 C CA . THR A 1 72 ? 21.539 -0.696 -40.661 1.00 53.62 72 THR A CA 1
ATOM 550 C C . THR A 1 72 ? 20.956 -0.016 -41.891 1.00 53.62 72 THR A C 1
ATOM 552 O O . THR A 1 72 ? 21.626 -0.045 -42.945 1.00 53.62 72 THR A O 1
#

Foldseek 3Di:
DQDWAAAPQPRDTDGQPPDDPDPPDPPDRSVVDSHRDPVSVVVVVVVVVVVVVVVVVVVVVVVVVVVVVVVD

S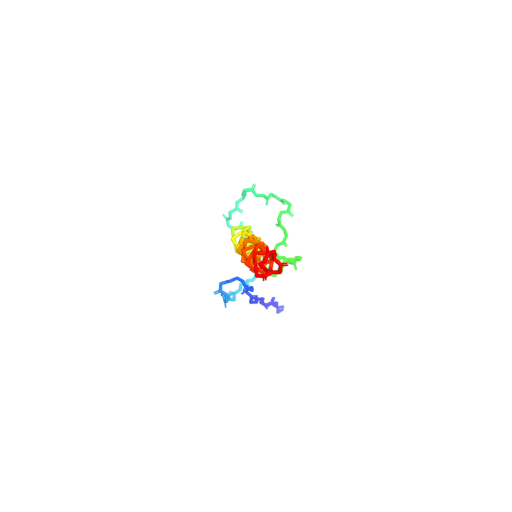econdary structure (DSSP, 8-state):
----EE-TTT--EE-TTSPPS--S-TT--TTT-SSSSHHHHHHHHHHHHHHHHHHHHHHHHHHHHHHHHTT-

pLDDT: mean 77.24, std 10.91, range [53.38, 90.75]

Sequence (72 aa):
MVKTKTCVHCGHTFDPNARPRDLSDPDWLPAASIYCSHECSDRFHCDIGHCCSAHAKEKARREAAMAAQHAT

Organism: Mycobacterium intracellulare (NCBI:txid1767)